Protein AF-A0A0N0V0F3-F1 (afdb_monomer_lite)

Secondary structure (DSSP, 8-state):
-----BPPPEEEEHHHHHH-THHHHHHHHT-TTEEEEEEEETTEEEEEEEESS-HHHHHHHHHHHHHHHHHHHTT--HHHHHHHHHHHHHHHHHT-

Sequence (96 aa):
MMKQVNMQPQYVFVDDIKKNPNLIAQILLKDHDVSVIFEKRGRNVKYSYLKIHDQESLRLLDEAKNEHKRLKENGYNRKQAFEDFELARKKINDYL

Radius of gyration: 21.22 Å; chains: 1; bounding box: 41×25×57 Å

Foldseek 3Di:
DFDWPKDDKDKDFPVVCVVPVCVVVCVCPVDPQWDKDWDDDPRMIIIITTRNDGPVRVVVVVVVVVVVVVCVVVVNDPVNVVVVVVVVVVVVVVVD

pLDDT: mean 81.27, std 12.56, range [36.34, 94.31]

Structure (mmCIF, N/CA/C/O backbone):
data_AF-A0A0N0V0F3-F1
#
_entry.id   AF-A0A0N0V0F3-F1
#
loop_
_atom_site.group_PDB
_atom_site.id
_atom_site.type_symbol
_atom_site.label_atom_id
_atom_site.label_alt_id
_atom_site.label_comp_id
_atom_site.label_asym_id
_atom_site.label_entity_id
_atom_site.label_seq_id
_atom_site.pdbx_PDB_ins_code
_atom_site.Cartn_x
_atom_site.Cartn_y
_atom_site.Cartn_z
_atom_site.occupancy
_atom_site.B_iso_or_equiv
_atom_site.auth_seq_id
_atom_site.auth_comp_id
_atom_site.auth_asym_id
_atom_site.auth_atom_id
_atom_site.pdbx_PDB_model_num
ATOM 1 N N . MET A 1 1 ? 10.054 -14.334 6.213 1.00 36.34 1 MET A N 1
ATOM 2 C CA . MET A 1 1 ? 10.828 -14.124 4.966 1.00 36.34 1 MET A CA 1
ATOM 3 C C . MET A 1 1 ? 9.892 -13.418 3.991 1.00 36.34 1 MET A C 1
ATOM 5 O O . MET A 1 1 ? 8.927 -14.043 3.570 1.00 36.34 1 MET A O 1
ATOM 9 N N . MET A 1 2 ? 10.090 -12.120 3.731 1.00 40.03 2 MET A N 1
ATOM 10 C CA . MET A 1 2 ? 9.211 -11.331 2.851 1.00 40.03 2 MET A CA 1
ATOM 11 C C . MET A 1 2 ? 9.186 -11.954 1.450 1.00 40.03 2 MET A C 1
ATOM 13 O O . MET A 1 2 ? 10.194 -11.943 0.743 1.00 40.03 2 MET A O 1
ATOM 17 N N . LYS A 1 3 ? 8.044 -12.514 1.040 1.00 42.38 3 LYS A N 1
ATOM 18 C CA . LYS A 1 3 ? 7.835 -12.943 -0.346 1.00 42.38 3 LYS A CA 1
ATOM 19 C C . LYS A 1 3 ? 7.408 -11.724 -1.154 1.00 42.38 3 LYS A C 1
ATOM 21 O O . LYS A 1 3 ? 6.220 -11.453 -1.301 1.00 42.38 3 LYS A O 1
ATOM 26 N N . GLN A 1 4 ? 8.384 -10.989 -1.685 1.00 52.47 4 GLN A N 1
ATOM 27 C CA . GLN A 1 4 ? 8.107 -10.016 -2.737 1.00 52.47 4 GLN A CA 1
ATOM 28 C C . GLN A 1 4 ? 7.523 -10.762 -3.937 1.00 52.47 4 GLN A C 1
ATOM 30 O O . GLN A 1 4 ? 8.186 -11.594 -4.560 1.00 52.47 4 GLN A O 1
ATOM 35 N N . VAL A 1 5 ? 6.263 -10.475 -4.257 1.00 54.09 5 VAL A N 1
ATOM 36 C CA . VAL A 1 5 ? 5.643 -10.934 -5.499 1.00 54.09 5 VAL A CA 1
ATOM 37 C C . VAL A 1 5 ? 6.219 -10.072 -6.618 1.00 54.09 5 VAL A C 1
ATOM 39 O O . VAL A 1 5 ? 5.661 -9.037 -6.971 1.00 54.09 5 VAL A O 1
ATOM 42 N N . ASN A 1 6 ? 7.388 -10.463 -7.123 1.00 54.03 6 ASN A N 1
ATOM 43 C CA . ASN A 1 6 ? 8.016 -9.799 -8.256 1.00 54.03 6 ASN A CA 1
ATOM 44 C C . ASN A 1 6 ? 7.239 -10.159 -9.524 1.00 54.03 6 ASN A C 1
ATOM 46 O O . ASN A 1 6 ? 7.226 -11.315 -9.951 1.00 54.03 6 ASN A O 1
ATOM 50 N N . MET A 1 7 ? 6.581 -9.171 -10.128 1.00 63.94 7 MET A N 1
ATOM 51 C CA . MET A 1 7 ? 6.048 -9.333 -11.476 1.00 63.94 7 MET A CA 1
ATOM 52 C C . MET A 1 7 ? 7.213 -9.355 -12.472 1.00 63.94 7 MET A C 1
ATOM 54 O O . MET A 1 7 ? 8.222 -8.676 -12.276 1.00 63.94 7 MET A O 1
ATOM 58 N N . GLN A 1 8 ? 7.080 -10.147 -13.539 1.00 73.25 8 GLN A N 1
ATOM 59 C CA . GLN A 1 8 ? 8.072 -10.196 -14.616 1.00 73.25 8 GLN A CA 1
ATOM 60 C C . GLN A 1 8 ? 8.339 -8.775 -15.148 1.00 73.25 8 GLN A C 1
ATOM 62 O O . GLN A 1 8 ? 7.382 -8.028 -15.386 1.00 73.25 8 GLN A O 1
ATOM 67 N N . PRO A 1 9 ? 9.612 -8.384 -15.325 1.00 77.75 9 PRO A N 1
ATOM 68 C CA . PRO A 1 9 ? 9.952 -7.054 -15.801 1.00 77.75 9 PRO A CA 1
ATOM 69 C C . PRO A 1 9 ? 9.447 -6.844 -17.228 1.00 77.75 9 PRO A C 1
ATOM 71 O O . PRO A 1 9 ? 9.527 -7.736 -18.071 1.00 77.75 9 PRO A O 1
ATOM 74 N N . GLN A 1 10 ? 8.961 -5.638 -17.498 1.00 85.12 10 GLN A N 1
ATOM 75 C CA . GLN A 1 10 ? 8.502 -5.222 -18.819 1.00 85.12 10 GLN A CA 1
ATOM 76 C C . GLN A 1 10 ? 9.453 -4.170 -19.391 1.00 85.12 10 GLN A C 1
ATOM 78 O O . GLN A 1 10 ? 10.240 -3.557 -18.666 1.00 85.12 10 GLN A O 1
ATOM 83 N N . TYR A 1 11 ? 9.417 -3.994 -20.709 1.00 88.25 11 TYR A N 1
ATOM 84 C CA . TYR A 1 11 ? 10.371 -3.164 -21.435 1.00 88.25 11 TYR A CA 1
ATOM 85 C C . TYR A 1 11 ? 9.643 -2.262 -22.423 1.00 88.25 11 TYR A C 1
ATOM 87 O O . TYR A 1 11 ? 8.721 -2.700 -23.104 1.00 88.25 11 TYR A O 1
ATOM 95 N N . VAL A 1 12 ? 10.097 -1.016 -22.522 1.00 90.19 12 VAL A N 1
ATOM 96 C CA . VAL A 1 12 ? 9.619 -0.031 -23.497 1.00 90.19 12 VAL A CA 1
ATOM 97 C C . VAL A 1 12 ? 10.802 0.720 -24.101 1.00 90.19 12 VAL A C 1
ATOM 99 O O . VAL A 1 12 ? 11.804 0.934 -23.419 1.00 90.19 12 VAL A O 1
ATOM 102 N N . PHE A 1 13 ? 10.725 1.140 -25.363 1.00 92.12 13 PHE A N 1
ATOM 103 C CA . PHE A 1 13 ? 11.761 1.991 -25.942 1.00 92.12 13 PHE A CA 1
ATOM 104 C C . PHE A 1 13 ? 11.645 3.440 -25.465 1.00 92.12 13 PHE A C 1
ATOM 106 O O . PHE A 1 13 ? 10.564 4.005 -25.306 1.00 92.12 13 PHE A O 1
ATOM 113 N N . VAL A 1 14 ? 12.796 4.087 -25.301 1.00 90.75 14 VAL A N 1
ATOM 114 C CA . VAL A 1 14 ? 12.887 5.513 -24.957 1.00 90.75 14 VAL A CA 1
ATOM 115 C C . VAL A 1 14 ? 12.179 6.379 -26.002 1.00 90.75 14 VAL A C 1
ATOM 117 O O . VAL A 1 14 ? 11.547 7.372 -25.650 1.00 90.75 14 VAL A O 1
ATOM 120 N N . ASP A 1 15 ? 12.267 6.013 -27.280 1.00 92.69 15 ASP A N 1
ATOM 121 C CA . ASP A 1 15 ? 11.653 6.791 -28.356 1.00 92.69 15 ASP A CA 1
ATOM 122 C C . ASP A 1 15 ? 10.122 6.688 -28.356 1.00 92.69 15 ASP A C 1
ATOM 124 O O . ASP A 1 15 ? 9.455 7.660 -28.706 1.00 92.69 15 ASP A O 1
ATOM 128 N N . ASP A 1 16 ? 9.561 5.576 -27.875 1.00 89.38 16 ASP A N 1
ATOM 129 C CA . ASP A 1 16 ? 8.112 5.421 -27.711 1.00 89.38 16 ASP A CA 1
ATOM 130 C C . ASP A 1 16 ? 7.594 6.297 -26.567 1.00 89.38 16 ASP A C 1
ATOM 132 O O . ASP A 1 16 ? 6.585 6.981 -26.726 1.00 89.38 16 ASP A O 1
ATOM 136 N N . ILE A 1 17 ? 8.336 6.373 -25.453 1.00 88.25 17 ILE A N 1
ATOM 137 C CA . ILE A 1 17 ? 8.024 7.295 -24.348 1.00 88.25 17 ILE A CA 1
ATOM 138 C C . ILE A 1 17 ? 8.070 8.750 -24.834 1.00 88.25 17 ILE A C 1
ATOM 140 O O . ILE A 1 17 ? 7.194 9.542 -24.498 1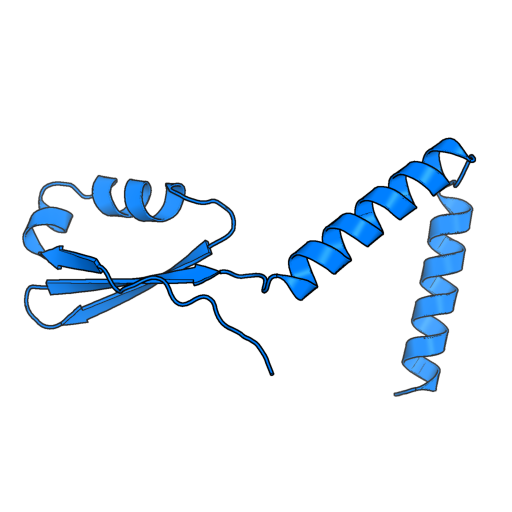.00 88.25 17 ILE A O 1
ATOM 144 N N . LYS A 1 18 ? 9.072 9.116 -25.644 1.00 89.69 18 LYS A N 1
ATOM 145 C CA . LYS A 1 18 ? 9.194 10.481 -26.186 1.00 89.69 18 LYS A CA 1
ATOM 146 C C . LYS A 1 18 ? 8.039 10.846 -27.115 1.00 89.69 18 LYS A C 1
ATOM 148 O O . LYS A 1 18 ? 7.559 11.973 -27.064 1.00 89.69 18 LYS A O 1
ATOM 153 N N . LYS A 1 19 ? 7.615 9.913 -27.972 1.00 94.31 19 LYS A N 1
ATOM 154 C CA . LYS A 1 19 ? 6.489 10.114 -28.897 1.00 94.31 19 LYS A CA 1
ATOM 155 C C . LYS A 1 19 ? 5.144 10.111 -28.177 1.00 94.31 19 LYS A C 1
ATOM 157 O O . LYS A 1 19 ? 4.212 10.748 -28.654 1.00 94.31 19 LYS A O 1
ATOM 162 N N . ASN A 1 20 ? 5.039 9.395 -27.058 1.00 91.00 20 ASN A N 1
ATOM 163 C CA . ASN A 1 20 ? 3.793 9.241 -26.321 1.00 91.00 20 ASN A CA 1
ATOM 164 C C . ASN A 1 20 ? 4.023 9.300 -24.794 1.00 91.00 20 ASN A C 1
ATOM 166 O O . ASN A 1 20 ? 3.988 8.272 -24.114 1.00 91.00 20 ASN A O 1
ATOM 170 N N . PRO A 1 21 ? 4.239 10.501 -24.218 1.00 87.75 21 PRO A N 1
ATOM 171 C CA . PRO A 1 21 ? 4.574 10.658 -22.796 1.00 87.75 21 PRO A CA 1
ATOM 172 C C . PRO A 1 21 ? 3.519 10.094 -21.834 1.00 87.75 21 PRO A C 1
ATOM 174 O O . PRO A 1 21 ? 3.847 9.642 -20.735 1.00 87.75 21 PRO A O 1
ATOM 177 N N . ASN A 1 22 ? 2.256 10.049 -22.271 1.00 89.81 22 ASN A N 1
ATOM 178 C CA . ASN A 1 22 ? 1.132 9.490 -21.514 1.00 89.81 22 ASN A CA 1
ATOM 179 C C . ASN A 1 22 ? 1.310 8.006 -21.168 1.00 89.81 22 ASN A C 1
ATOM 181 O O . ASN A 1 22 ? 0.674 7.517 -20.237 1.00 89.81 22 ASN A O 1
ATOM 185 N N . LEU A 1 23 ? 2.193 7.296 -21.872 1.00 87.31 23 LEU A N 1
ATOM 186 C CA . LEU A 1 23 ? 2.519 5.907 -21.580 1.00 87.31 23 LEU A CA 1
ATOM 187 C C . LEU A 1 23 ? 3.037 5.725 -20.142 1.00 87.31 23 LEU A C 1
ATOM 189 O O . LEU A 1 23 ? 2.686 4.752 -19.482 1.00 87.31 23 LEU A O 1
ATOM 193 N N . ILE A 1 24 ? 3.818 6.678 -19.619 1.00 85.12 24 ILE A N 1
ATOM 194 C CA . ILE A 1 24 ? 4.310 6.619 -18.234 1.00 85.12 24 ILE A CA 1
ATOM 195 C C . ILE A 1 24 ? 3.151 6.745 -17.244 1.00 85.12 24 ILE A C 1
ATOM 197 O O . ILE A 1 24 ? 3.073 5.973 -16.291 1.00 85.12 24 ILE A O 1
ATOM 201 N N . ALA A 1 25 ? 2.217 7.664 -17.499 1.00 83.88 25 ALA A N 1
ATOM 202 C CA . ALA A 1 25 ? 1.026 7.816 -16.670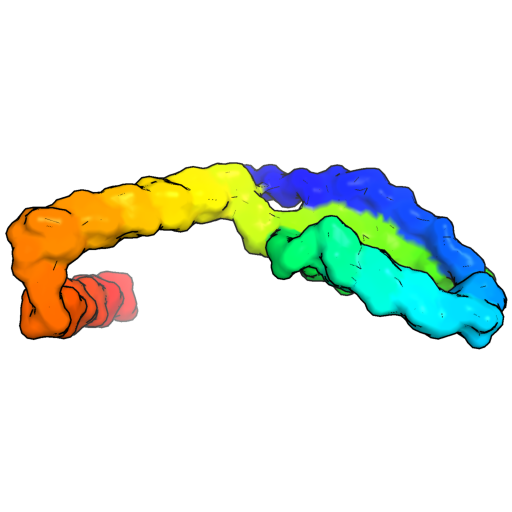 1.00 83.88 25 ALA A CA 1
ATOM 203 C C . ALA A 1 25 ? 0.165 6.543 -16.693 1.00 83.88 25 ALA A C 1
ATOM 205 O O . ALA A 1 25 ? -0.269 6.083 -15.645 1.00 83.88 25 ALA A O 1
ATOM 206 N N . GLN A 1 26 ? -0.014 5.915 -17.858 1.00 84.69 26 GLN A N 1
ATOM 207 C CA . GLN A 1 26 ? -0.736 4.644 -17.972 1.00 84.69 26 GLN A CA 1
ATOM 208 C C . GLN A 1 26 ? -0.048 3.505 -17.205 1.00 84.69 26 GLN A C 1
ATOM 210 O O . GLN A 1 26 ? -0.728 2.705 -16.567 1.00 84.69 26 GLN A O 1
ATOM 215 N N . ILE A 1 27 ? 1.289 3.438 -17.228 1.00 84.25 27 ILE A N 1
ATOM 216 C CA . ILE A 1 27 ? 2.058 2.443 -16.465 1.00 84.25 27 ILE A CA 1
ATOM 217 C C . ILE A 1 27 ? 1.873 2.648 -14.956 1.00 84.25 27 ILE A C 1
ATOM 219 O O . ILE A 1 27 ? 1.705 1.662 -14.239 1.00 84.25 27 ILE A O 1
ATOM 223 N N . LEU A 1 28 ? 1.887 3.900 -14.491 1.00 80.00 28 LEU A N 1
ATOM 224 C CA . LEU A 1 28 ? 1.722 4.260 -13.079 1.00 80.00 28 LEU A CA 1
ATOM 225 C C . LEU A 1 28 ? 0.289 4.064 -12.568 1.00 80.00 28 LEU A C 1
ATOM 227 O O . LEU A 1 28 ? 0.102 3.701 -11.416 1.00 80.00 28 LEU A O 1
ATOM 231 N N . LEU A 1 29 ? -0.720 4.298 -13.410 1.00 77.56 29 LEU A N 1
ATOM 232 C CA . LEU A 1 29 ? -2.135 4.251 -13.018 1.00 77.56 29 LEU A CA 1
ATOM 233 C C . LEU A 1 29 ? -2.763 2.855 -13.124 1.00 77.56 29 LEU A C 1
ATOM 235 O O . LEU A 1 29 ? -3.934 2.691 -12.794 1.00 77.56 29 LEU A O 1
ATOM 239 N N . LYS A 1 30 ? -2.018 1.856 -13.608 1.00 73.75 30 LYS A N 1
ATOM 240 C CA . LYS A 1 30 ? -2.543 0.504 -13.837 1.00 73.75 30 LYS A CA 1
ATOM 241 C C . LYS A 1 30 ? -2.923 -0.227 -12.542 1.00 73.75 30 LYS A C 1
ATOM 243 O O . LYS A 1 30 ? -3.818 -1.061 -12.583 1.00 73.75 30 LYS A O 1
ATOM 248 N N . ASP A 1 31 ? -2.260 0.086 -11.431 1.00 64.94 31 ASP A N 1
ATOM 249 C CA . ASP A 1 31 ? -2.574 -0.430 -10.095 1.00 64.94 31 ASP A CA 1
ATOM 250 C C . ASP A 1 31 ? -2.201 0.628 -9.047 1.00 64.94 31 ASP A C 1
ATOM 252 O O . ASP A 1 31 ? -1.114 1.199 -9.097 1.00 64.94 31 ASP A O 1
ATOM 256 N N . HIS A 1 32 ? -3.090 0.900 -8.091 1.00 60.62 32 HIS A N 1
ATOM 257 C CA . HIS A 1 32 ? -2.886 1.963 -7.095 1.00 60.62 32 HIS A CA 1
ATOM 258 C C . HIS A 1 32 ? -1.952 1.565 -5.936 1.00 60.62 32 HIS A C 1
ATOM 260 O O . HIS A 1 32 ? -1.414 2.443 -5.267 1.00 60.62 32 HIS A O 1
ATOM 266 N N . ASP A 1 33 ? -1.708 0.265 -5.743 1.00 60.78 33 ASP A N 1
ATOM 267 C CA . ASP A 1 33 ? -0.945 -0.284 -4.608 1.00 60.78 33 ASP A CA 1
ATOM 268 C C . ASP A 1 33 ? 0.450 -0.812 -5.006 1.00 60.78 33 ASP A C 1
ATOM 270 O O . ASP A 1 33 ? 1.058 -1.638 -4.309 1.00 60.78 33 ASP A O 1
ATOM 274 N N . VAL A 1 34 ? 0.965 -0.372 -6.158 1.00 69.19 34 VAL A N 1
ATOM 275 C CA . VAL A 1 34 ? 2.269 -0.796 -6.681 1.00 69.19 34 VAL A CA 1
ATOM 276 C C . VAL A 1 34 ? 3.205 0.388 -6.873 1.00 69.19 34 VAL A C 1
ATOM 278 O O . VAL A 1 34 ? 2.880 1.382 -7.517 1.00 69.19 34 VAL A O 1
ATOM 281 N N . SER A 1 35 ? 4.424 0.252 -6.361 1.00 75.50 35 SER A N 1
ATOM 282 C CA . SER A 1 35 ? 5.523 1.136 -6.735 1.00 75.50 35 SER A CA 1
ATOM 283 C C . SER A 1 35 ? 6.088 0.663 -8.068 1.00 75.50 35 SER A C 1
ATOM 285 O O . SER A 1 35 ? 6.343 -0.528 -8.249 1.00 75.50 35 SER A O 1
ATOM 287 N N . VAL A 1 36 ? 6.320 1.581 -9.005 1.00 81.56 36 VAL A N 1
ATOM 288 C CA . VAL A 1 36 ? 6.960 1.257 -10.287 1.00 81.56 36 VAL A CA 1
ATOM 289 C C . VAL A 1 36 ? 8.394 1.762 -10.282 1.00 81.56 36 VAL A C 1
ATOM 291 O O . VAL A 1 36 ? 8.647 2.943 -10.057 1.00 81.56 36 VAL A O 1
ATOM 294 N N . ILE A 1 37 ? 9.339 0.868 -10.563 1.00 85.88 37 ILE A N 1
ATOM 295 C CA . ILE A 1 37 ? 10.750 1.219 -10.742 1.00 85.88 37 ILE A CA 1
ATOM 296 C C . ILE A 1 37 ? 11.037 1.265 -12.236 1.00 85.88 37 ILE A C 1
ATOM 298 O O . ILE A 1 37 ? 10.790 0.278 -12.925 1.00 85.88 37 ILE A O 1
ATOM 302 N N . PHE A 1 38 ? 11.589 2.378 -12.721 1.00 88.75 38 PHE A N 1
ATOM 303 C CA . PHE A 1 38 ? 12.056 2.532 -14.099 1.00 88.75 38 PHE A CA 1
ATOM 304 C C . PHE A 1 38 ? 13.587 2.550 -14.145 1.00 88.75 38 PHE A C 1
ATOM 306 O O . PHE A 1 38 ? 14.234 3.312 -13.431 1.00 88.75 38 PHE A O 1
ATOM 313 N N . GLU A 1 39 ? 14.172 1.746 -15.026 1.00 91.38 39 GLU A N 1
ATOM 314 C CA . GLU A 1 39 ? 15.613 1.636 -15.235 1.00 91.38 39 GLU A CA 1
ATOM 315 C C . GLU A 1 39 ? 15.927 1.800 -16.728 1.00 91.38 39 GLU A C 1
ATOM 317 O O . GLU A 1 39 ? 15.569 0.961 -17.559 1.00 91.38 39 GLU A O 1
ATOM 322 N N . LYS A 1 40 ? 16.622 2.880 -17.097 1.00 91.69 40 LYS A N 1
ATOM 323 C CA . LYS A 1 40 ? 17.041 3.110 -18.485 1.00 91.69 40 LYS A CA 1
ATOM 324 C C . LYS A 1 40 ? 18.274 2.269 -18.824 1.00 91.69 40 LYS A C 1
ATOM 326 O O . LYS A 1 40 ? 19.354 2.492 -18.288 1.00 91.69 40 LYS A O 1
ATOM 331 N N . ARG A 1 41 ? 18.132 1.365 -19.793 1.00 89.50 41 ARG A N 1
A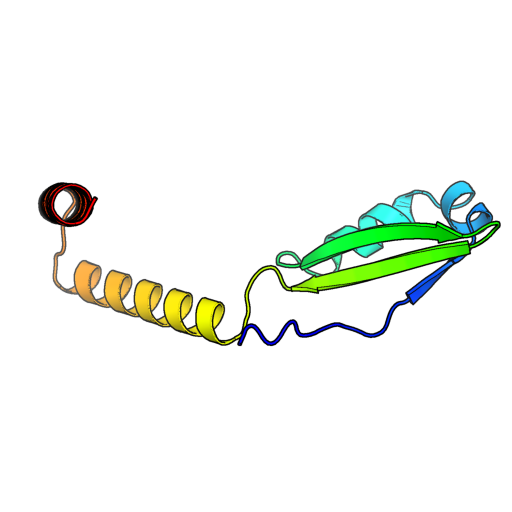TOM 332 C CA . ARG A 1 41 ? 19.193 0.526 -20.369 1.00 89.50 41 ARG A CA 1
ATOM 333 C C . ARG A 1 41 ? 19.361 0.832 -21.855 1.00 89.50 41 ARG A C 1
ATOM 335 O O . ARG A 1 41 ? 18.706 0.245 -22.715 1.00 89.50 41 ARG A O 1
ATOM 342 N N . GLY A 1 42 ? 20.243 1.780 -22.166 1.00 91.25 42 GLY A N 1
ATOM 343 C CA . GLY A 1 42 ? 20.482 2.218 -23.544 1.00 91.25 42 GLY A CA 1
ATOM 344 C C . GLY A 1 42 ? 19.230 2.843 -24.169 1.00 91.25 42 GLY A C 1
ATOM 345 O O . GLY A 1 42 ? 18.769 3.889 -23.702 1.00 91.25 42 GLY A O 1
ATOM 346 N N . ARG A 1 43 ? 18.704 2.206 -25.227 1.00 92.56 43 ARG A N 1
ATOM 347 C CA . ARG A 1 43 ? 17.455 2.601 -25.909 1.00 92.56 43 ARG A CA 1
ATOM 348 C C . ARG A 1 43 ? 16.192 2.051 -25.248 1.00 92.56 43 ARG A C 1
ATOM 350 O O . ARG A 1 43 ? 15.103 2.469 -25.625 1.00 92.56 43 ARG A O 1
ATOM 357 N N . ASN A 1 44 ? 16.333 1.172 -24.261 1.00 90.88 44 ASN A N 1
ATOM 358 C CA . ASN A 1 44 ? 15.215 0.568 -23.549 1.00 90.88 44 ASN A CA 1
ATOM 359 C C . ASN A 1 44 ? 15.067 1.193 -22.164 1.00 90.88 44 ASN A C 1
ATOM 361 O O . ASN A 1 44 ? 16.040 1.613 -21.541 1.00 90.88 44 ASN A O 1
ATOM 365 N N . VAL A 1 45 ? 13.848 1.195 -21.656 1.00 91.06 45 VAL A N 1
ATOM 366 C CA . VAL A 1 45 ? 13.510 1.423 -20.259 1.00 91.06 45 VAL A CA 1
ATOM 367 C C . VAL A 1 45 ? 12.865 0.139 -19.768 1.00 91.06 45 VAL A C 1
ATOM 369 O O . VAL A 1 45 ? 11.810 -0.270 -20.249 1.00 91.06 45 VAL A O 1
ATOM 372 N N . LYS A 1 46 ? 13.541 -0.529 -18.839 1.00 90.56 46 LYS A N 1
ATOM 373 C CA . LYS A 1 46 ? 12.970 -1.632 -18.077 1.00 90.56 46 LYS A CA 1
ATOM 374 C C . LYS A 1 46 ? 12.093 -1.022 -16.992 1.00 90.56 46 LYS A C 1
ATOM 376 O O . LYS A 1 46 ? 12.536 -0.094 -16.320 1.00 90.56 46 LYS A O 1
ATOM 381 N N . TYR A 1 47 ? 10.894 -1.545 -16.790 1.00 88.12 47 TYR A N 1
ATOM 382 C CA . TYR A 1 47 ? 10.098 -1.222 -15.615 1.00 88.12 47 TYR A CA 1
ATOM 383 C C . TYR A 1 47 ? 9.625 -2.475 -14.893 1.00 88.12 47 TYR A C 1
ATOM 385 O O . TYR A 1 47 ? 9.512 -3.563 -15.466 1.00 88.12 47 TYR A O 1
ATOM 393 N N . SER A 1 48 ? 9.437 -2.355 -13.586 1.00 83.19 48 SER A N 1
ATOM 394 C CA . SER A 1 48 ? 9.024 -3.462 -12.725 1.00 83.19 48 SER A CA 1
ATOM 395 C C . SER A 1 48 ? 8.075 -2.950 -11.654 1.00 83.19 48 SER A C 1
ATOM 397 O O . SER A 1 48 ? 8.285 -1.869 -11.104 1.00 83.19 48 SER A O 1
ATOM 399 N N . TYR A 1 49 ? 7.032 -3.733 -11.389 1.00 79.44 49 TYR A N 1
ATOM 400 C CA . TYR A 1 49 ? 6.045 -3.449 -10.357 1.00 79.44 49 TYR A CA 1
ATOM 401 C C . TYR A 1 49 ? 6.481 -4.105 -9.054 1.00 79.44 49 TYR A C 1
ATOM 403 O O . TYR A 1 49 ? 6.709 -5.315 -9.005 1.00 79.44 49 TYR A O 1
ATOM 411 N N . LEU A 1 50 ? 6.568 -3.304 -8.003 1.00 72.31 50 LEU A N 1
ATOM 412 C CA . LEU A 1 50 ? 6.798 -3.751 -6.644 1.00 72.31 50 LEU A CA 1
ATOM 413 C C . LEU A 1 50 ? 5.475 -3.626 -5.889 1.00 72.31 50 LEU A C 1
ATOM 415 O O . LEU A 1 50 ? 4.989 -2.514 -5.678 1.00 72.31 50 LEU A O 1
ATOM 419 N N . LYS A 1 51 ? 4.884 -4.752 -5.476 1.00 66.81 51 LYS A N 1
ATOM 420 C CA . LYS A 1 51 ? 3.752 -4.703 -4.542 1.00 66.81 51 LYS A CA 1
ATOM 421 C C . LYS A 1 51 ? 4.236 -4.102 -3.226 1.00 66.81 51 LYS A C 1
ATOM 423 O O . LYS A 1 51 ? 5.197 -4.603 -2.646 1.00 66.81 51 LYS A O 1
ATOM 428 N N . ILE A 1 52 ? 3.580 -3.030 -2.786 1.00 64.06 52 ILE A N 1
ATOM 429 C CA . ILE A 1 52 ? 3.961 -2.290 -1.573 1.00 64.06 52 ILE A CA 1
ATOM 430 C C . ILE A 1 52 ? 3.634 -3.110 -0.313 1.00 64.06 52 ILE A C 1
ATOM 432 O O . ILE A 1 52 ? 4.292 -2.970 0.715 1.00 64.06 52 ILE A O 1
ATOM 436 N N . HIS A 1 53 ? 2.676 -4.032 -0.418 1.00 62.25 53 HIS A N 1
ATOM 437 C CA . HIS A 1 53 ? 2.262 -4.914 0.664 1.00 62.25 53 HIS A CA 1
ATOM 438 C C . HIS A 1 53 ? 2.402 -6.379 0.243 1.00 62.25 53 HIS A C 1
ATOM 440 O O . HIS A 1 53 ? 1.943 -6.781 -0.832 1.00 62.25 53 HIS A O 1
ATOM 446 N N . ASP A 1 54 ? 3.045 -7.190 1.086 1.00 69.25 54 ASP A N 1
ATOM 447 C CA . ASP A 1 54 ? 2.980 -8.642 0.945 1.00 69.25 54 ASP A CA 1
ATOM 448 C C . ASP A 1 54 ? 1.583 -9.160 1.345 1.00 69.25 54 ASP A C 1
ATOM 450 O O . ASP A 1 54 ? 0.754 -8.436 1.902 1.00 69.25 54 ASP A O 1
ATOM 454 N N . GLN A 1 55 ? 1.279 -10.417 1.004 1.00 70.69 55 GLN A N 1
ATOM 455 C CA . GLN A 1 55 ? -0.034 -11.012 1.299 1.00 70.69 55 GLN A CA 1
ATOM 456 C C . GLN A 1 55 ? -0.360 -10.999 2.797 1.00 70.69 55 GLN A C 1
ATOM 458 O O . GLN A 1 55 ? -1.527 -10.901 3.166 1.00 70.69 55 GLN A O 1
ATOM 463 N N . GLU A 1 56 ? 0.658 -11.087 3.650 1.00 72.25 56 GLU A N 1
ATOM 464 C CA . GLU A 1 56 ? 0.495 -11.053 5.099 1.00 72.25 56 GLU A CA 1
ATOM 465 C C . GLU A 1 56 ? 0.099 -9.654 5.579 1.00 72.25 56 GLU A C 1
ATOM 467 O O . GLU A 1 56 ? -0.854 -9.520 6.338 1.00 72.25 56 GLU A O 1
ATOM 472 N N . SER A 1 57 ? 0.741 -8.610 5.056 1.00 72.75 57 SER A N 1
ATOM 473 C CA . SER A 1 57 ? 0.392 -7.212 5.322 1.00 72.75 57 SER A CA 1
ATOM 474 C C . SER A 1 57 ? -1.021 -6.878 4.847 1.00 72.75 57 SER A C 1
ATOM 476 O O . SER A 1 57 ? -1.766 -6.204 5.556 1.00 72.75 57 SER A O 1
ATOM 478 N N . LEU A 1 58 ? -1.422 -7.381 3.674 1.00 76.44 58 LEU A N 1
ATOM 479 C CA . LEU A 1 58 ? -2.796 -7.225 3.185 1.00 76.44 58 LEU A CA 1
ATOM 480 C C . LEU A 1 58 ? -3.804 -7.942 4.090 1.00 76.44 58 LEU A C 1
ATOM 482 O O . LEU A 1 58 ? -4.856 -7.379 4.381 1.00 76.44 58 LEU A O 1
ATOM 486 N N . ARG A 1 59 ? -3.475 -9.149 4.571 1.00 80.94 59 ARG A N 1
ATOM 487 C CA . ARG A 1 59 ? -4.312 -9.897 5.518 1.00 80.94 59 ARG A CA 1
ATOM 488 C C . ARG A 1 59 ? -4.465 -9.150 6.842 1.00 80.94 59 ARG A C 1
ATOM 490 O O . ARG A 1 59 ? -5.586 -8.969 7.297 1.00 80.94 59 ARG A O 1
ATOM 497 N N . LEU A 1 60 ? -3.363 -8.675 7.423 1.00 82.56 60 LEU A N 1
ATOM 498 C CA . LEU A 1 60 ? -3.372 -7.904 8.670 1.00 82.56 60 LEU A CA 1
ATOM 499 C C . LEU A 1 60 ? -4.180 -6.609 8.529 1.00 82.56 60 LEU A C 1
ATOM 501 O O . LEU A 1 60 ? -4.931 -6.242 9.430 1.00 82.56 60 LEU A O 1
ATOM 505 N N . LEU A 1 61 ? -4.062 -5.927 7.386 1.00 81.31 61 LEU A N 1
ATOM 506 C CA . LEU A 1 61 ? -4.851 -4.733 7.103 1.00 81.31 61 LEU A CA 1
ATOM 507 C C . LEU A 1 61 ? -6.349 -5.049 7.006 1.00 81.31 61 LEU A C 1
ATOM 509 O O . LEU A 1 61 ? -7.167 -4.275 7.503 1.00 81.31 61 LEU A O 1
ATOM 513 N N . ASP A 1 62 ? -6.714 -6.158 6.365 1.00 85.94 62 ASP A N 1
ATOM 514 C CA . ASP A 1 62 ? -8.111 -6.578 6.250 1.00 85.94 62 ASP A CA 1
ATOM 515 C C . ASP A 1 62 ? -8.697 -6.984 7.612 1.00 85.94 62 ASP A C 1
ATOM 517 O O . ASP A 1 62 ? -9.778 -6.528 7.988 1.00 85.94 62 ASP A O 1
ATOM 521 N N . GLU A 1 63 ? -7.941 -7.744 8.409 1.00 88.75 63 GLU A N 1
ATOM 522 C CA . GLU A 1 63 ? -8.287 -8.092 9.792 1.00 88.75 63 GLU A CA 1
ATOM 523 C C . GLU A 1 63 ? -8.523 -6.829 10.638 1.00 88.75 63 GLU A C 1
ATOM 525 O O . GLU A 1 63 ? -9.579 -6.695 11.261 1.00 88.75 63 GLU A O 1
ATOM 530 N N . ALA A 1 64 ? -7.612 -5.852 10.577 1.00 87.25 64 ALA A N 1
ATOM 531 C CA . ALA A 1 64 ? -7.735 -4.594 11.312 1.00 87.25 64 ALA A CA 1
ATOM 532 C C . ALA A 1 64 ? -8.956 -3.762 10.873 1.00 87.25 64 ALA A C 1
ATOM 534 O O . ALA A 1 64 ? -9.655 -3.181 11.709 1.00 87.25 64 ALA A O 1
ATOM 535 N N . LYS A 1 65 ? -9.257 -3.714 9.567 1.00 87.88 65 LYS A N 1
ATOM 536 C CA . LYS A 1 65 ? -10.452 -3.029 9.042 1.00 87.88 65 LYS A CA 1
ATOM 537 C C . LYS A 1 65 ? -11.739 -3.681 9.542 1.00 87.88 65 LYS A C 1
ATOM 539 O O . LYS A 1 65 ? -12.658 -2.975 9.966 1.00 87.88 65 LYS A O 1
ATOM 544 N N . ASN A 1 66 ? -11.801 -5.010 9.505 1.00 92.06 66 ASN A N 1
ATOM 545 C CA . ASN A 1 66 ? -12.959 -5.775 9.960 1.00 92.06 66 ASN A CA 1
ATOM 546 C C . ASN A 1 66 ? -13.174 -5.621 11.469 1.00 92.06 66 ASN A C 1
ATOM 548 O O . ASN A 1 66 ? -14.302 -5.398 11.917 1.00 92.06 66 ASN A O 1
ATOM 552 N N . GLU A 1 67 ? -12.098 -5.657 12.254 1.00 89.44 67 GLU A N 1
ATOM 553 C CA . GLU A 1 67 ? -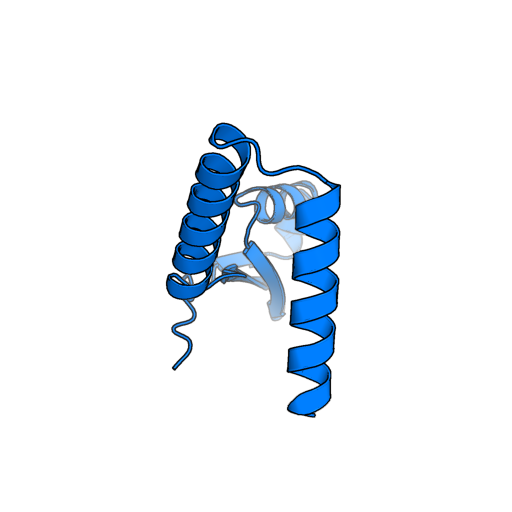12.161 -5.421 13.692 1.00 89.44 67 GLU A CA 1
ATOM 554 C C . GLU A 1 67 ? -12.639 -4.003 14.019 1.00 89.44 67 GLU A C 1
ATOM 556 O O . GLU A 1 67 ? -13.569 -3.842 14.811 1.00 89.44 67 GLU A O 1
ATOM 561 N N . HIS A 1 68 ? -12.087 -2.979 13.360 1.00 85.62 68 HIS A N 1
ATOM 562 C CA . HIS A 1 68 ? -12.525 -1.598 13.555 1.00 85.62 68 HIS A CA 1
ATOM 563 C C . HIS A 1 68 ? -14.016 -1.418 13.244 1.00 85.62 68 HIS A C 1
ATOM 565 O O . HIS A 1 68 ? -14.736 -0.768 14.006 1.00 85.62 68 HIS A O 1
ATOM 571 N N . LYS A 1 69 ? -14.502 -2.020 12.150 1.00 89.81 69 LYS A N 1
ATOM 572 C CA . LYS A 1 69 ? -15.922 -1.982 11.784 1.00 89.81 69 LYS A CA 1
ATOM 573 C C . LYS A 1 69 ? -16.795 -2.604 12.877 1.00 89.81 69 LYS A C 1
ATOM 575 O O . LYS A 1 69 ? -17.738 -1.957 13.327 1.00 89.81 69 LYS A O 1
ATOM 580 N N . ARG A 1 70 ? -16.436 -3.800 13.357 1.00 90.44 70 ARG A N 1
ATOM 581 C CA . ARG A 1 70 ? -17.148 -4.494 14.443 1.00 90.44 70 ARG A CA 1
ATOM 582 C C . ARG A 1 70 ? -17.164 -3.672 15.732 1.00 90.44 70 ARG A C 1
ATOM 584 O O . ARG A 1 70 ? -18.194 -3.559 16.387 1.00 90.44 70 ARG A O 1
ATOM 591 N N . LEU A 1 71 ? -16.027 -3.089 16.109 1.00 87.31 71 LEU A N 1
ATOM 592 C CA . LEU A 1 71 ? -15.926 -2.244 17.299 1.00 87.31 71 LEU A CA 1
ATOM 593 C C . LEU A 1 71 ? -16.827 -1.011 17.170 1.00 87.31 71 LEU A C 1
ATOM 595 O O . LEU A 1 71 ? -17.578 -0.698 18.093 1.00 87.31 71 LEU A O 1
ATOM 599 N N . LYS A 1 72 ? -16.816 -0.350 16.010 1.00 86.75 72 LYS A N 1
ATOM 600 C CA . LYS A 1 72 ? -17.663 0.817 15.739 1.00 86.75 72 LYS A CA 1
ATOM 601 C C . LYS A 1 72 ? -19.156 0.482 15.806 1.00 86.75 72 LYS A C 1
ATOM 603 O O . LYS A 1 72 ? -19.916 1.261 16.375 1.00 86.75 72 LYS A O 1
ATOM 608 N N . GLU A 1 73 ? -19.567 -0.671 15.277 1.00 90.38 73 GLU A N 1
ATOM 609 C CA . GLU A 1 73 ? -20.944 -1.183 15.393 1.00 90.38 73 GLU A CA 1
ATOM 610 C C . GLU A 1 73 ? -21.343 -1.443 16.857 1.00 90.38 73 GLU A C 1
ATOM 612 O O . GLU A 1 73 ? -22.481 -1.184 17.239 1.00 90.38 73 GLU A O 1
ATOM 617 N N . ASN A 1 74 ? -20.390 -1.838 17.704 1.00 86.69 74 ASN A N 1
ATOM 618 C CA . ASN A 1 74 ? -20.579 -2.041 19.145 1.00 86.69 74 ASN A CA 1
ATOM 619 C C . ASN A 1 74 ? -20.443 -0.756 19.989 1.00 86.69 74 ASN A C 1
ATOM 621 O O . ASN A 1 74 ? -20.327 -0.828 21.213 1.00 86.69 74 ASN A O 1
ATOM 625 N N . GLY A 1 75 ? -20.448 0.426 19.364 1.00 88.00 75 GLY A N 1
ATOM 626 C CA . GLY A 1 75 ? -20.419 1.711 20.070 1.00 88.00 75 GLY A CA 1
ATOM 627 C C . GLY A 1 75 ? -19.023 2.216 20.443 1.00 88.00 75 GLY A C 1
ATOM 628 O O . GLY A 1 75 ? -18.910 3.127 21.268 1.00 88.00 75 GLY A O 1
ATOM 629 N N . TYR A 1 76 ? -17.967 1.669 19.832 1.00 87.25 76 TYR A N 1
ATOM 630 C CA . TYR A 1 76 ? -16.603 2.159 20.014 1.00 87.25 76 TYR A CA 1
ATOM 631 C C . TYR A 1 76 ? -16.490 3.625 19.593 1.00 87.25 76 TYR A C 1
ATOM 633 O O . TYR A 1 76 ? -16.715 3.988 18.433 1.00 87.25 76 TYR A O 1
ATOM 641 N N . ASN A 1 77 ? -16.167 4.481 20.559 1.00 89.56 77 ASN A N 1
ATOM 642 C CA . ASN A 1 77 ? -16.213 5.928 20.395 1.00 89.56 77 ASN A CA 1
ATOM 643 C C . ASN A 1 77 ? -14.816 6.563 20.393 1.00 89.56 77 ASN A C 1
ATOM 645 O O . ASN A 1 77 ? -13.804 5.951 20.725 1.00 89.56 77 ASN A O 1
ATOM 649 N N . ARG A 1 78 ? -14.764 7.847 20.025 1.00 87.31 78 ARG A N 1
ATOM 650 C CA . ARG A 1 78 ? -13.509 8.602 19.898 1.00 87.31 78 ARG A CA 1
ATOM 651 C C . ARG A 1 78 ? -12.697 8.655 21.196 1.00 87.31 78 ARG A C 1
ATOM 653 O O . ARG A 1 78 ? -11.474 8.712 21.126 1.00 87.31 78 ARG A O 1
ATOM 660 N N . LYS A 1 79 ? -13.358 8.663 22.358 1.00 91.06 79 LYS A N 1
ATOM 661 C CA . LYS A 1 79 ? -12.678 8.702 23.657 1.00 91.06 79 LYS A CA 1
ATOM 662 C C . LYS A 1 79 ? -11.948 7.383 23.914 1.00 91.06 79 LYS A C 1
ATOM 664 O O . LYS A 1 79 ? -10.762 7.416 24.212 1.00 91.06 79 LYS A O 1
ATOM 669 N N . GLN A 1 80 ? -12.620 6.255 23.689 1.00 87.44 80 GLN A N 1
ATOM 670 C CA . GLN A 1 80 ? -12.016 4.920 23.792 1.00 87.44 80 GLN A CA 1
ATOM 671 C C . GLN A 1 80 ? -10.857 4.744 22.802 1.00 87.44 80 GLN A C 1
ATOM 673 O O . GLN A 1 80 ? -9.791 4.283 23.186 1.00 87.44 80 GLN A O 1
ATOM 678 N N . ALA A 1 81 ? -11.013 5.219 21.561 1.00 87.00 81 ALA A N 1
ATOM 679 C CA . ALA A 1 81 ? -9.932 5.196 20.573 1.00 87.00 81 ALA A CA 1
ATOM 680 C C . ALA A 1 81 ? -8.680 5.963 21.023 1.00 87.00 81 ALA A C 1
ATOM 682 O O . ALA A 1 81 ? -7.555 5.541 20.760 1.00 87.00 81 ALA A O 1
ATOM 683 N N . PHE A 1 82 ? -8.867 7.095 21.703 1.00 90.06 82 PHE A N 1
ATOM 684 C CA . PHE A 1 82 ? -7.759 7.880 22.236 1.00 90.06 82 PHE A CA 1
ATOM 685 C C . PHE A 1 82 ? -7.099 7.201 23.446 1.00 90.06 82 PHE A C 1
ATOM 687 O O . PHE A 1 82 ? -5.875 7.183 23.542 1.00 90.06 82 PHE A O 1
ATOM 694 N N . GLU A 1 83 ? -7.889 6.604 24.340 1.00 91.56 83 GLU A N 1
ATOM 695 C CA . GLU A 1 83 ? -7.383 5.840 25.490 1.00 91.56 83 GLU A CA 1
ATOM 696 C C . GLU A 1 83 ? -6.560 4.621 25.046 1.00 91.56 83 GLU A C 1
ATOM 698 O O . GLU A 1 83 ? -5.453 4.410 25.546 1.00 91.56 83 GLU A O 1
ATOM 703 N N . ASP A 1 84 ? -7.046 3.872 24.054 1.00 88.62 84 ASP A N 1
ATOM 704 C CA . ASP A 1 84 ? -6.330 2.728 23.485 1.00 88.62 84 ASP A CA 1
ATOM 70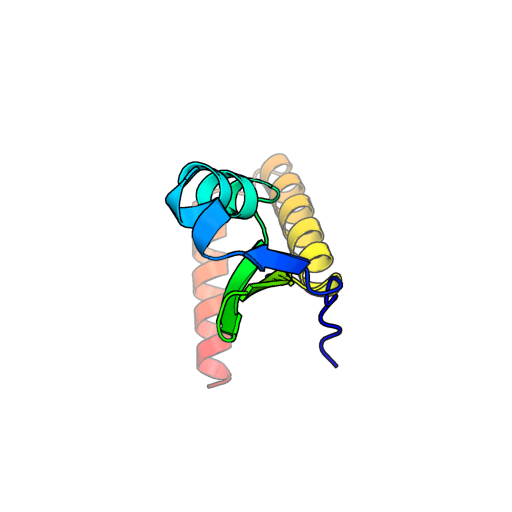5 C C . ASP A 1 84 ? -5.016 3.154 22.817 1.00 88.62 84 ASP A C 1
ATOM 707 O O . ASP A 1 84 ? -3.990 2.487 22.977 1.00 88.62 84 ASP A O 1
ATOM 711 N N . PHE A 1 85 ? -5.016 4.292 22.113 1.00 88.62 85 PHE A N 1
ATOM 712 C CA . PHE A 1 85 ? -3.803 4.863 21.527 1.00 88.62 85 PHE A CA 1
ATOM 713 C C . PHE A 1 85 ? -2.764 5.226 22.596 1.00 88.62 85 PHE A C 1
ATOM 715 O O . PHE A 1 85 ? -1.596 4.860 22.468 1.00 88.62 85 PHE A O 1
ATOM 722 N N . GLU A 1 86 ? -3.175 5.911 23.664 1.00 93.25 86 GLU A N 1
ATOM 723 C CA . GLU A 1 86 ? -2.282 6.283 24.766 1.00 93.25 86 GLU A CA 1
ATOM 724 C C . GLU A 1 86 ? -1.706 5.051 25.475 1.00 93.25 86 GLU A C 1
ATOM 726 O O . GLU A 1 86 ? -0.509 5.006 25.780 1.00 93.25 86 GLU A O 1
ATOM 731 N N . LEU A 1 87 ? -2.523 4.012 25.671 1.00 91.88 87 LEU A N 1
ATOM 732 C CA . LEU A 1 87 ? -2.076 2.743 26.240 1.00 91.88 87 LEU A CA 1
ATOM 733 C C . LEU A 1 87 ? -1.069 2.033 25.326 1.00 91.88 87 LEU A C 1
ATOM 735 O O . LEU A 1 87 ? -0.050 1.532 25.807 1.00 91.88 87 LEU A O 1
ATOM 739 N N . ALA A 1 88 ? -1.331 1.993 24.019 1.00 87.94 88 ALA A N 1
ATOM 740 C CA . ALA A 1 88 ? -0.417 1.415 23.040 1.00 87.94 88 ALA A CA 1
ATOM 741 C C . ALA A 1 88 ? 0.913 2.179 23.005 1.00 87.94 88 ALA A C 1
ATOM 743 O O . ALA A 1 88 ? 1.974 1.562 23.078 1.00 87.94 88 ALA A O 1
ATOM 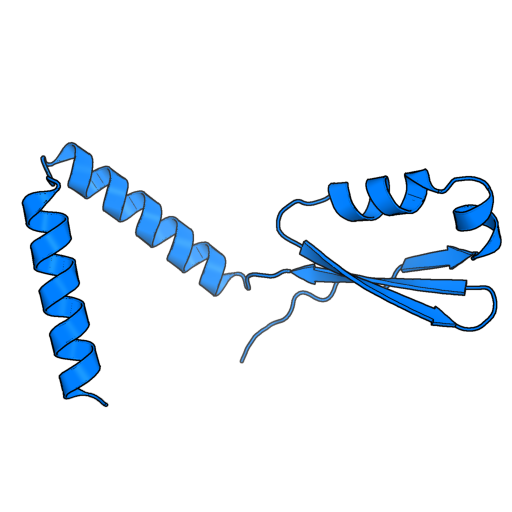744 N N . ARG A 1 89 ? 0.864 3.516 22.982 1.00 87.44 89 ARG A N 1
ATOM 745 C CA . ARG A 1 89 ? 2.045 4.387 23.035 1.00 87.44 89 ARG A CA 1
ATOM 746 C C . ARG A 1 89 ? 2.888 4.118 24.278 1.00 87.44 89 ARG A C 1
ATOM 748 O O . ARG A 1 89 ? 4.102 3.977 24.165 1.00 87.44 89 ARG A O 1
ATOM 755 N N . LYS A 1 90 ? 2.252 4.008 25.449 1.00 91.69 90 LYS A N 1
ATOM 756 C CA . LYS A 1 90 ? 2.942 3.679 26.701 1.00 91.69 90 LYS A CA 1
ATOM 757 C C . LYS A 1 90 ? 3.626 2.314 26.621 1.00 91.69 90 LYS A C 1
ATOM 759 O O . LYS A 1 90 ? 4.810 2.229 26.909 1.00 91.69 90 LYS A O 1
ATOM 764 N N . LYS A 1 91 ? 2.916 1.279 26.160 1.00 87.12 91 LYS A N 1
ATOM 765 C CA . LYS A 1 91 ? 3.494 -0.063 25.994 1.00 87.12 91 LYS A CA 1
ATOM 766 C C . LYS A 1 91 ? 4.705 -0.046 25.066 1.00 87.12 91 LYS A C 1
ATOM 768 O O . LYS A 1 91 ? 5.713 -0.637 25.407 1.00 87.12 91 LYS A O 1
ATOM 773 N N . ILE A 1 92 ? 4.629 0.637 23.923 1.00 83.81 92 ILE A N 1
ATOM 774 C CA . ILE A 1 92 ? 5.765 0.744 22.994 1.00 83.81 92 ILE A CA 1
ATOM 775 C C . ILE A 1 92 ? 6.971 1.385 23.686 1.00 83.81 92 ILE A C 1
ATOM 777 O O . ILE A 1 92 ? 8.071 0.858 23.574 1.00 83.81 92 ILE A O 1
ATOM 781 N N . ASN A 1 93 ? 6.758 2.470 24.433 1.00 79.12 93 ASN A N 1
ATOM 782 C CA . ASN A 1 93 ? 7.827 3.126 25.185 1.00 79.12 93 ASN A CA 1
ATOM 783 C C . ASN A 1 93 ? 8.401 2.249 26.307 1.00 79.12 93 ASN A C 1
ATOM 785 O O . ASN A 1 93 ? 9.580 2.365 26.592 1.00 79.12 93 ASN A O 1
ATOM 789 N N . ASP A 1 94 ? 7.603 1.381 26.934 1.00 85.31 94 ASP A N 1
ATOM 790 C CA . ASP A 1 94 ? 8.089 0.454 27.967 1.00 85.31 94 ASP A CA 1
ATOM 791 C C . ASP A 1 94 ? 8.981 -0.667 27.380 1.00 85.31 94 ASP A C 1
ATOM 793 O O . ASP A 1 94 ? 9.720 -1.320 28.116 1.00 85.31 94 ASP A O 1
ATOM 797 N N . TYR A 1 95 ? 8.906 -0.908 26.065 1.00 72.38 95 TYR A N 1
ATOM 798 C CA . TYR A 1 95 ? 9.699 -1.913 25.342 1.00 72.38 95 TYR A CA 1
ATOM 799 C C . TYR A 1 95 ? 10.884 -1.326 24.547 1.00 72.38 95 TYR A C 1
ATOM 801 O O . TYR A 1 95 ? 11.631 -2.103 23.945 1.00 72.38 95 TYR A O 1
ATOM 809 N N . LEU A 1 96 ? 11.051 0.003 24.523 1.00 58.78 96 LEU A N 1
ATOM 810 C CA . LEU A 1 96 ? 12.156 0.723 23.870 1.00 58.78 96 LEU A CA 1
ATOM 811 C C . LEU A 1 96 ? 13.147 1.263 24.906 1.00 58.78 96 LEU A C 1
ATOM 813 O O . LEU A 1 96 ? 14.362 1.184 24.620 1.00 58.78 96 LEU A O 1
#